Protein AF-A0A843CVY0-F1 (afdb_monomer)

Solvent-accessible surface area (backbone atoms only — not comparable to full-atom values): 4473 Å² total; per-residue (Å²): 139,85,86,83,84,80,78,83,82,77,75,94,77,72,78,82,68,80,85,70,62,60,65,45,79,41,70,45,82,85,45,74,67,29,57,53,48,47,57,52,50,50,58,50,20,64,76,56,73,21,49,74,44,82,44,70,87,76,83,78,75,96,62,98,119

Structure (mmCIF, N/CA/C/O backbo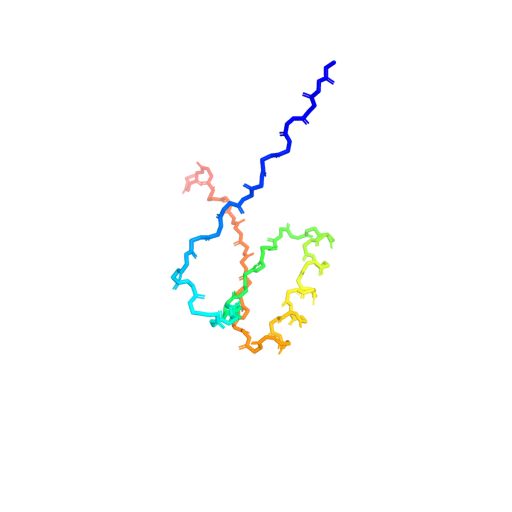ne):
data_AF-A0A843CVY0-F1
#
_entry.id   AF-A0A843CVY0-F1
#
loop_
_atom_site.group_PDB
_atom_site.id
_atom_site.type_symbol
_atom_site.label_atom_id
_atom_site.label_alt_id
_atom_site.label_comp_id
_atom_site.label_asym_id
_atom_site.label_entity_id
_atom_site.label_seq_id
_atom_site.pdbx_PDB_ins_code
_atom_site.Cartn_x
_atom_site.Cartn_y
_atom_site.Cartn_z
_atom_site.occupancy
_atom_site.B_iso_or_equiv
_atom_site.auth_seq_id
_atom_site.auth_comp_id
_atom_site.auth_asym_id
_atom_site.auth_atom_id
_atom_site.pdbx_PDB_model_num
ATOM 1 N N . MET A 1 1 ? -32.052 20.406 -25.210 1.00 53.53 1 MET A N 1
ATOM 2 C CA . MET A 1 1 ? -31.545 19.079 -24.795 1.00 53.53 1 MET A CA 1
ATOM 3 C C . MET A 1 1 ? -31.731 18.978 -23.284 1.00 53.53 1 MET A C 1
ATOM 5 O O . MET A 1 1 ? -31.152 19.795 -22.587 1.00 53.53 1 MET A O 1
ATOM 9 N N . GLN A 1 2 ? -32.613 18.107 -22.780 1.00 38.78 2 GLN A N 1
ATOM 10 C CA . GLN A 1 2 ? -32.874 17.962 -21.336 1.00 38.78 2 GLN A CA 1
ATOM 11 C C . GLN A 1 2 ? -32.183 16.691 -20.821 1.00 38.78 2 GLN A C 1
ATOM 13 O O . GLN A 1 2 ? -32.378 15.622 -21.395 1.00 38.78 2 GLN A O 1
ATOM 18 N N . ALA A 1 3 ? -31.370 16.803 -19.767 1.00 42.22 3 ALA A N 1
ATOM 19 C CA . ALA A 1 3 ? -30.719 15.661 -19.129 1.00 42.22 3 ALA A CA 1
ATOM 20 C C . ALA A 1 3 ? -31.673 15.016 -18.112 1.00 42.22 3 ALA A C 1
ATOM 22 O O . ALA A 1 3 ? -32.170 15.674 -17.200 1.00 42.22 3 ALA A O 1
ATOM 23 N N . LYS A 1 4 ? -31.942 13.721 -18.289 1.00 47.16 4 LYS A N 1
ATOM 24 C CA . LYS A 1 4 ? -32.814 12.918 -17.427 1.00 47.16 4 LYS A CA 1
ATOM 25 C C . LYS A 1 4 ? -31.956 12.310 -16.311 1.00 47.16 4 LYS A C 1
ATOM 27 O O . LYS A 1 4 ? -31.195 11.380 -16.559 1.00 47.16 4 LYS A O 1
ATOM 32 N N . THR A 1 5 ? -32.048 12.841 -15.095 1.00 57.66 5 THR A N 1
ATOM 33 C CA . THR A 1 5 ? -31.370 12.263 -13.924 1.00 57.66 5 THR A CA 1
ATOM 34 C C . THR A 1 5 ? -32.159 11.054 -13.433 1.00 57.66 5 THR A C 1
ATOM 36 O O . THR A 1 5 ? -33.268 11.194 -12.920 1.00 57.66 5 THR A O 1
ATOM 39 N N . VAL A 1 6 ? -31.595 9.859 -13.601 1.00 61.94 6 VAL A N 1
ATOM 40 C CA . VAL A 1 6 ? -32.161 8.608 -13.081 1.00 61.94 6 VAL A CA 1
ATOM 41 C C . VAL A 1 6 ? -31.834 8.517 -11.589 1.00 61.94 6 VAL A C 1
ATOM 43 O O . VAL A 1 6 ? -30.665 8.449 -11.209 1.00 61.94 6 VAL A O 1
ATOM 46 N N . LYS A 1 7 ? -32.860 8.552 -10.730 1.00 55.56 7 LYS A N 1
ATOM 47 C CA . LYS A 1 7 ? -32.716 8.245 -9.301 1.00 55.56 7 LYS A CA 1
ATOM 48 C C . LYS A 1 7 ? -32.510 6.739 -9.149 1.00 55.56 7 LYS A C 1
ATOM 50 O O . LYS A 1 7 ? -33.267 5.954 -9.706 1.00 55.56 7 LYS A O 1
ATOM 55 N N . ARG A 1 8 ? -31.473 6.354 -8.407 1.00 59.34 8 ARG A N 1
ATOM 56 C CA . ARG A 1 8 ? -31.172 4.959 -8.072 1.00 59.34 8 ARG A CA 1
ATOM 57 C C . ARG A 1 8 ? -32.228 4.473 -7.078 1.00 59.34 8 ARG A C 1
ATOM 59 O O . ARG A 1 8 ? -32.294 4.996 -5.968 1.00 59.34 8 ARG A O 1
ATOM 66 N N . GLU A 1 9 ? -33.069 3.538 -7.496 1.00 55.03 9 GLU A N 1
ATOM 67 C CA . GLU A 1 9 ? -34.013 2.861 -6.607 1.00 55.03 9 GLU A CA 1
ATOM 68 C C . GLU A 1 9 ? -33.230 1.933 -5.671 1.00 55.03 9 GLU A C 1
ATOM 70 O O . GLU A 1 9 ? -32.312 1.227 -6.091 1.00 55.03 9 GLU A O 1
ATOM 75 N N . THR A 1 10 ? -33.522 2.022 -4.376 1.00 57.66 10 THR A N 1
ATOM 76 C CA . THR A 1 10 ? -32.886 1.230 -3.322 1.00 57.66 10 THR A CA 1
ATOM 77 C C . THR A 1 10 ? -33.787 0.054 -2.972 1.00 57.66 10 THR A C 1
ATOM 79 O O . THR A 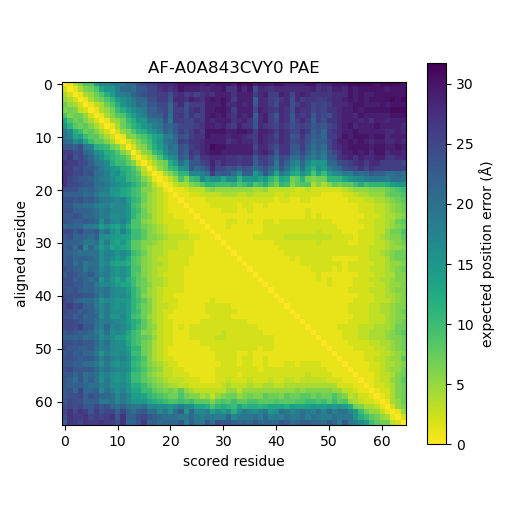1 10 ? -34.889 0.268 -2.464 1.00 57.66 10 THR A O 1
ATOM 82 N N . ASP A 1 11 ? -33.316 -1.166 -3.221 1.00 56.56 11 ASP A N 1
ATOM 83 C CA . ASP A 1 11 ? -34.010 -2.397 -2.835 1.00 56.56 11 ASP A CA 1
ATOM 84 C C . ASP A 1 11 ? -34.190 -2.491 -1.301 1.00 56.56 11 ASP A C 1
ATOM 86 O O . ASP A 1 11 ? -33.245 -2.223 -0.552 1.00 56.56 11 ASP A O 1
ATOM 90 N N . PRO A 1 12 ? -35.369 -2.904 -0.792 1.00 53.84 12 PRO A N 1
ATOM 91 C CA . PRO A 1 12 ? -35.723 -2.812 0.629 1.00 53.84 12 PRO A CA 1
ATOM 92 C C . PRO A 1 12 ? -35.164 -3.936 1.531 1.00 5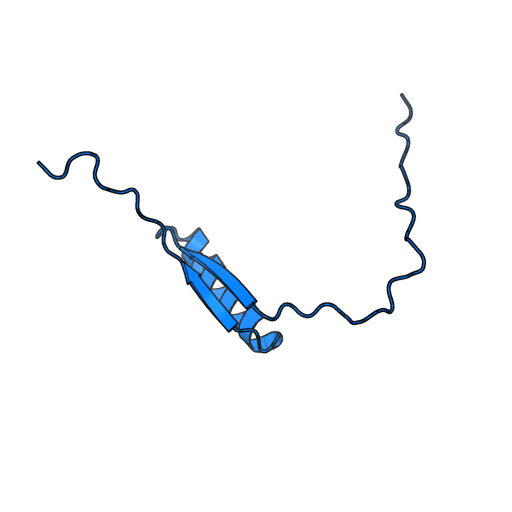3.84 12 PRO A C 1
ATOM 94 O O . PRO A 1 12 ? -35.665 -4.121 2.638 1.00 53.84 12 PRO A O 1
ATOM 97 N N . SER A 1 13 ? -34.136 -4.691 1.118 1.00 53.31 13 SER A N 1
ATOM 98 C CA . SER A 1 13 ? -33.590 -5.809 1.921 1.00 53.31 13 SER A CA 1
ATOM 99 C C . SER A 1 13 ? -32.249 -5.538 2.618 1.00 53.31 13 SER A C 1
ATOM 101 O O . SER A 1 13 ? -31.749 -6.405 3.335 1.00 53.31 13 SER A O 1
ATOM 103 N N . SER A 1 14 ? -31.650 -4.350 2.480 1.00 56.59 14 SER A N 1
ATOM 104 C CA . SER A 1 14 ? -30.348 -4.077 3.097 1.00 56.59 14 SER A CA 1
ATOM 105 C C . SER A 1 14 ? -30.492 -3.685 4.573 1.00 56.59 14 SER A C 1
ATOM 107 O O . SER A 1 14 ? -30.471 -2.502 4.919 1.00 56.59 14 SER A O 1
ATOM 109 N N . SER A 1 15 ? -30.613 -4.667 5.472 1.00 54.16 15 SER A N 1
ATOM 110 C CA . SER A 1 15 ? -30.349 -4.441 6.896 1.00 54.16 15 SER A CA 1
ATOM 111 C C . SER A 1 15 ? -28.952 -3.824 7.019 1.00 54.16 15 SER A C 1
ATOM 113 O O . SER A 1 15 ? -27.957 -4.476 6.694 1.00 54.16 15 SER A O 1
ATOM 115 N N . GLY A 1 16 ? -28.900 -2.545 7.395 1.00 58.72 16 GLY A N 1
ATOM 116 C CA . GLY A 1 16 ? -27.723 -1.679 7.345 1.00 58.72 16 GLY A CA 1
ATOM 117 C C . GLY A 1 16 ? -26.613 -2.082 8.310 1.00 58.72 16 GLY A C 1
ATOM 118 O O . GLY A 1 16 ? -26.303 -1.349 9.244 1.00 58.72 16 GLY A O 1
ATOM 119 N N . SER A 1 17 ? -25.975 -3.224 8.070 1.00 60.06 17 SER A N 1
ATOM 120 C CA . SER A 1 17 ? -24.611 -3.424 8.534 1.00 60.06 17 SER A CA 1
ATOM 121 C C . SER A 1 17 ? -23.738 -2.457 7.739 1.00 60.06 17 SER A C 1
ATOM 123 O O . SER A 1 17 ? -23.671 -2.524 6.510 1.00 60.06 17 SER A O 1
ATOM 125 N N . SER A 1 18 ? -23.129 -1.488 8.420 1.00 73.06 18 SER A N 1
ATOM 126 C CA . SER A 1 18 ? -22.098 -0.664 7.805 1.00 73.06 18 SER A CA 1
ATOM 127 C C . SER A 1 18 ? -21.013 -1.615 7.303 1.00 73.06 18 SER A C 1
ATOM 129 O O . SER A 1 18 ? -20.357 -2.301 8.088 1.00 73.06 18 SER A O 1
ATOM 131 N N . MET A 1 19 ? -20.869 -1.743 5.983 1.00 71.31 19 MET A N 1
ATOM 132 C CA . MET A 1 19 ? -19.824 -2.589 5.417 1.00 71.31 19 MET A CA 1
ATOM 133 C C . MET A 1 19 ? -18.474 -1.931 5.692 1.00 71.31 19 MET A C 1
ATOM 135 O O . MET A 1 19 ? -18.018 -1.068 4.947 1.00 71.31 19 MET A O 1
ATOM 139 N N . VAL A 1 20 ? -17.849 -2.323 6.800 1.00 86.56 20 VAL A N 1
ATOM 140 C CA . VAL A 1 20 ? -16.474 -1.948 7.114 1.00 86.56 20 VAL A CA 1
ATOM 141 C C . VAL A 1 20 ? -15.550 -2.814 6.263 1.00 86.56 20 VAL A C 1
ATOM 143 O O . VAL A 1 20 ? -15.645 -4.045 6.288 1.00 86.56 20 VAL A O 1
ATOM 146 N N . PHE A 1 21 ? -14.652 -2.183 5.504 1.00 92.62 21 PHE A N 1
ATOM 147 C CA . PHE A 1 21 ? -13.608 -2.9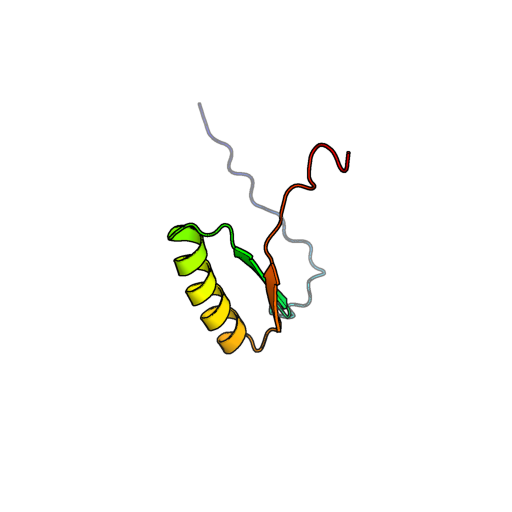01 4.778 1.00 92.62 21 PHE A CA 1
ATOM 148 C C . PHE A 1 21 ? -12.722 -3.652 5.773 1.00 92.62 21 PHE A C 1
ATOM 150 O O . PHE A 1 21 ? -12.114 -3.041 6.645 1.00 92.62 21 PHE A O 1
ATOM 157 N N . LYS A 1 22 ? -12.650 -4.979 5.638 1.00 95.88 22 LYS A N 1
ATOM 158 C CA . LYS A 1 22 ? -11.822 -5.843 6.499 1.00 95.88 22 LYS A CA 1
ATOM 159 C C . LYS A 1 22 ? -10.421 -6.085 5.938 1.00 95.88 22 LYS A C 1
ATOM 161 O O . LYS A 1 22 ? -9.531 -6.480 6.683 1.00 95.88 22 LYS A O 1
ATOM 166 N N . LYS A 1 23 ? -10.238 -5.854 4.635 1.00 97.31 23 LYS A N 1
ATOM 167 C CA . LYS A 1 23 ? -8.959 -5.958 3.929 1.00 97.31 23 LYS A CA 1
ATOM 168 C C . LYS A 1 23 ? -8.791 -4.773 2.991 1.00 97.31 23 LYS A C 1
ATOM 170 O O . LYS A 1 23 ? -9.739 -4.398 2.302 1.00 97.31 23 LYS A O 1
ATOM 175 N N . ILE A 1 24 ? -7.592 -4.213 2.956 1.00 97.88 24 ILE A N 1
ATOM 176 C CA . ILE A 1 24 ? -7.193 -3.112 2.082 1.00 97.88 24 ILE A CA 1
ATOM 177 C C . ILE A 1 24 ? -5.964 -3.579 1.322 1.00 97.88 24 ILE A C 1
ATOM 179 O O . ILE A 1 24 ? -5.008 -4.037 1.934 1.00 97.88 24 ILE A O 1
ATOM 183 N N . MET A 1 25 ? -5.977 -3.460 -0.001 1.00 98.31 25 MET A N 1
ATOM 184 C CA . MET A 1 25 ? -4.821 -3.778 -0.831 1.00 98.31 25 MET A CA 1
ATOM 185 C C . MET A 1 25 ? -4.270 -2.503 -1.460 1.00 98.31 25 MET A C 1
ATOM 187 O O . MET A 1 25 ? -5.031 -1.721 -2.029 1.00 98.31 25 MET A O 1
ATOM 191 N N . VAL A 1 26 ? -2.955 -2.311 -1.382 1.00 98.56 26 VAL A N 1
ATOM 192 C CA . VAL A 1 26 ? -2.246 -1.237 -2.080 1.00 98.56 26 VAL A CA 1
ATOM 193 C C . VAL A 1 26 ? -1.246 -1.827 -3.067 1.00 98.56 26 VAL A C 1
ATOM 195 O O . VAL A 1 26 ? -0.432 -2.679 -2.711 1.00 98.56 26 VAL A O 1
ATOM 198 N N . ALA A 1 27 ? -1.326 -1.373 -4.317 1.00 98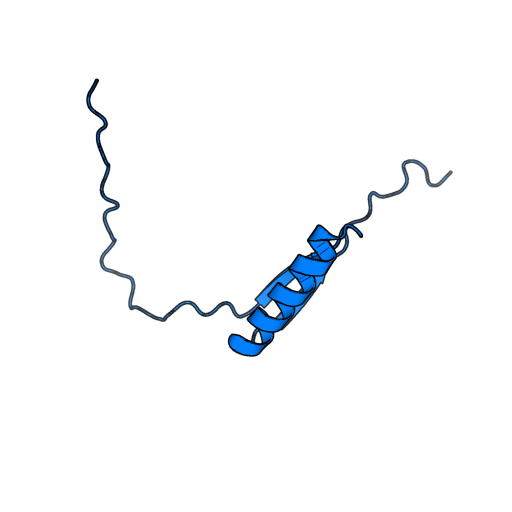.38 27 ALA A N 1
ATOM 199 C CA . ALA A 1 27 ? -0.371 -1.718 -5.359 1.00 98.38 27 ALA A CA 1
ATOM 200 C C . ALA A 1 27 ? 0.782 -0.711 -5.358 1.00 98.38 27 ALA A C 1
ATOM 202 O O . ALA A 1 27 ? 0.554 0.502 -5.357 1.00 98.38 27 ALA A O 1
ATOM 203 N N . LEU A 1 28 ? 2.009 -1.219 -5.360 1.00 98.38 28 LEU A N 1
ATOM 204 C CA . LEU A 1 28 ? 3.224 -0.426 -5.470 1.00 98.38 28 LEU A CA 1
ATOM 205 C C . LEU A 1 28 ? 3.842 -0.661 -6.841 1.00 98.38 28 LEU A C 1
ATOM 207 O O . LEU A 1 28 ? 3.963 -1.804 -7.262 1.00 98.38 28 LEU A O 1
ATOM 211 N N . ASP A 1 29 ? 4.245 0.404 -7.523 1.00 97.50 29 ASP A N 1
ATOM 212 C CA . ASP A 1 29 ? 4.945 0.360 -8.816 1.00 97.50 29 ASP A CA 1
ATOM 213 C C . ASP A 1 29 ? 6.301 1.092 -8.766 1.00 97.50 29 ASP A C 1
ATOM 215 O O . ASP A 1 29 ? 6.984 1.212 -9.777 1.00 97.50 29 ASP A O 1
ATOM 219 N N . GLY A 1 30 ? 6.697 1.585 -7.586 1.00 97.25 30 GLY A N 1
ATOM 220 C CA . GLY A 1 30 ? 7.930 2.347 -7.370 1.00 97.25 30 GLY A CA 1
ATOM 221 C C . GLY A 1 30 ? 7.800 3.850 -7.634 1.00 97.25 30 GLY A C 1
ATOM 222 O O . GLY A 1 30 ? 8.726 4.600 -7.337 1.00 97.25 30 GLY A O 1
ATOM 223 N N . SER A 1 31 ? 6.658 4.324 -8.138 1.00 98.38 31 SER A N 1
ATOM 224 C CA . SER A 1 31 ? 6.415 5.753 -8.342 1.00 98.38 31 SER A CA 1
ATOM 225 C C . SER A 1 31 ? 6.184 6.500 -7.023 1.00 98.38 31 SER A C 1
ATOM 227 O O . SER A 1 31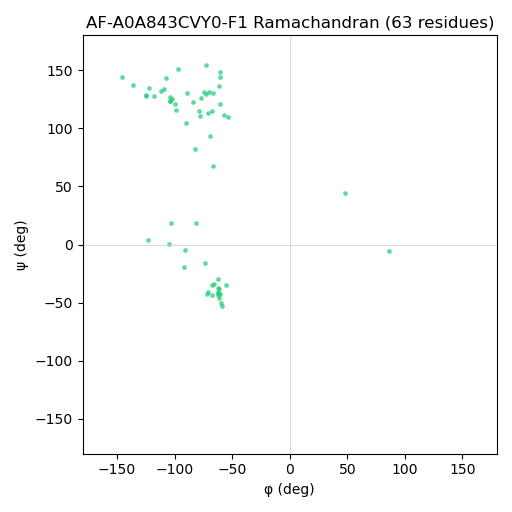 ? 5.646 5.953 -6.056 1.00 98.38 31 SER A O 1
ATOM 229 N N . GLU A 1 32 ? 6.463 7.805 -7.013 1.00 98.50 32 GLU A N 1
ATOM 230 C CA . GLU A 1 32 ? 6.106 8.707 -5.907 1.00 98.50 32 GLU A CA 1
ATOM 231 C C . GLU A 1 32 ? 4.603 8.674 -5.573 1.00 98.50 32 GLU A C 1
ATOM 233 O O . GLU A 1 32 ? 4.202 8.782 -4.411 1.00 98.50 32 GLU A O 1
ATOM 238 N N . SER A 1 33 ? 3.743 8.498 -6.581 1.00 98.38 33 SER A N 1
ATOM 239 C CA . SER A 1 33 ? 2.301 8.306 -6.392 1.00 98.38 33 SER A CA 1
ATOM 240 C C . SER A 1 33 ? 1.986 7.053 -5.585 1.00 98.38 33 SER A C 1
ATOM 242 O O . SER A 1 33 ? 1.196 7.135 -4.643 1.00 98.38 33 SER A O 1
ATOM 244 N N . SER A 1 34 ? 2.621 5.921 -5.898 1.00 98.38 34 SER A N 1
ATOM 245 C CA . SER A 1 34 ? 2.412 4.681 -5.145 1.00 98.38 34 SER A CA 1
ATOM 246 C C . SER A 1 34 ? 2.926 4.784 -3.706 1.00 98.38 34 SER A C 1
ATOM 248 O O . SER A 1 34 ? 2.277 4.297 -2.781 1.00 98.38 34 SER A O 1
ATOM 250 N N . ASN A 1 35 ? 4.014 5.530 -3.483 1.00 98.38 35 ASN A N 1
ATOM 251 C CA . ASN A 1 35 ? 4.527 5.810 -2.143 1.00 98.38 35 ASN A CA 1
ATOM 252 C C . ASN A 1 35 ? 3.585 6.708 -1.317 1.00 98.38 35 ASN A C 1
ATOM 254 O O . ASN A 1 35 ? 3.446 6.549 -0.106 1.00 98.38 35 ASN A O 1
ATOM 258 N N . ARG A 1 36 ? 2.891 7.665 -1.943 1.00 98.62 36 ARG A N 1
ATOM 259 C CA . ARG A 1 36 ? 1.837 8.427 -1.249 1.00 98.62 36 ARG A CA 1
ATOM 260 C C . ARG A 1 36 ? 0.609 7.560 -0.974 1.00 98.62 36 ARG A C 1
ATOM 262 O O . ARG A 1 36 ? 0.044 7.646 0.116 1.00 98.62 36 ARG A O 1
ATOM 269 N N . ALA A 1 37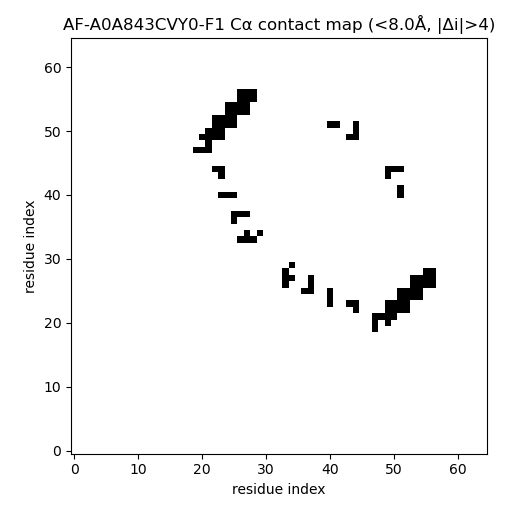 ? 0.218 6.713 -1.926 1.00 98.50 37 ALA A N 1
ATOM 270 C CA . ALA A 1 37 ? -0.905 5.795 -1.765 1.00 98.50 37 ALA A CA 1
ATOM 271 C C . ALA A 1 37 ? -0.674 4.795 -0.620 1.00 98.50 37 ALA A C 1
ATOM 273 O O . ALA A 1 37 ? -1.600 4.540 0.147 1.00 98.50 37 ALA A O 1
ATOM 274 N N . SER A 1 38 ? 0.554 4.294 -0.439 1.00 98.44 38 SER A N 1
ATOM 275 C CA . SER A 1 38 ? 0.900 3.375 0.656 1.00 98.44 38 SER A CA 1
ATOM 276 C C . SER A 1 38 ? 0.678 3.998 2.038 1.00 98.44 38 SER A C 1
ATOM 278 O O . SER A 1 38 ? 0.074 3.368 2.905 1.00 98.44 38 SER A O 1
ATOM 280 N N . LYS A 1 39 ? 1.062 5.268 2.223 1.00 98.56 39 LYS A N 1
ATOM 281 C CA . LYS A 1 39 ? 0.842 6.018 3.473 1.00 98.56 39 LYS A CA 1
ATOM 282 C C . LYS A 1 39 ? -0.646 6.181 3.784 1.00 98.56 39 LYS A C 1
ATOM 284 O O . LYS A 1 39 ? -1.063 6.022 4.929 1.00 98.56 39 LYS A O 1
ATOM 289 N N . VAL A 1 40 ? -1.456 6.469 2.764 1.00 98.50 40 VAL A N 1
ATOM 290 C CA . VAL A 1 40 ? -2.916 6.578 2.912 1.00 98.50 40 VAL A CA 1
ATOM 291 C C . VAL A 1 40 ? -3.538 5.219 3.234 1.00 98.50 40 VAL A C 1
ATOM 293 O O . VAL A 1 40 ? -4.379 5.135 4.126 1.00 98.50 40 VAL A O 1
ATOM 296 N N . ALA A 1 41 ? -3.113 4.157 2.546 1.00 98.44 41 ALA A N 1
ATOM 297 C CA . ALA A 1 41 ? -3.612 2.804 2.768 1.00 98.44 41 ALA A CA 1
ATOM 298 C C . ALA A 1 41 ? -3.307 2.302 4.187 1.00 98.44 41 ALA A C 1
ATOM 300 O O . ALA A 1 41 ? -4.191 1.731 4.821 1.00 98.44 41 ALA A O 1
ATOM 301 N N . LEU A 1 42 ? -2.108 2.587 4.712 1.00 98.56 42 LEU A N 1
ATOM 302 C CA . LEU A 1 42 ? -1.745 2.300 6.102 1.00 98.56 42 LEU A CA 1
ATOM 303 C C . LEU A 1 42 ? -2.679 3.012 7.085 1.00 98.56 42 LEU A C 1
ATOM 305 O O . LEU A 1 42 ? -3.315 2.357 7.907 1.00 98.56 42 LEU A O 1
ATOM 309 N N . GLY A 1 43 ? -2.842 4.331 6.943 1.00 98.38 43 GLY A N 1
ATOM 310 C CA . GLY A 1 43 ? -3.726 5.094 7.827 1.00 98.38 43 GLY A CA 1
ATOM 311 C C . GLY A 1 43 ? -5.195 4.664 7.734 1.00 98.38 43 GLY A C 1
ATOM 312 O O . GLY A 1 43 ? -5.938 4.761 8.711 1.00 98.38 43 GLY A O 1
ATOM 313 N N . LEU A 1 44 ? -5.640 4.173 6.573 1.00 97.56 44 LEU A N 1
ATOM 314 C CA . LEU A 1 44 ? -6.979 3.609 6.411 1.00 97.56 44 LEU A CA 1
ATOM 315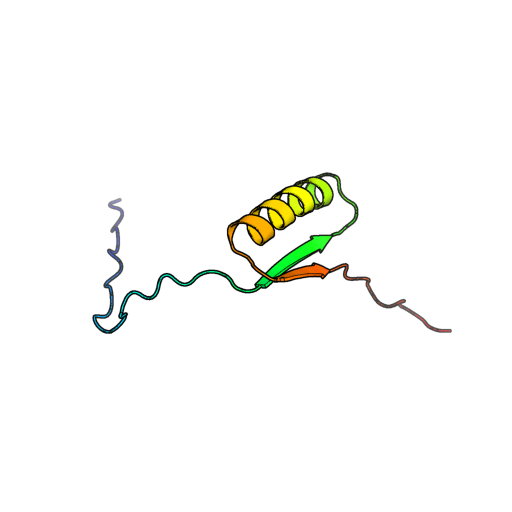 C C . LEU A 1 44 ? -7.104 2.245 7.105 1.00 97.56 44 LEU A C 1
ATOM 317 O O . LEU A 1 44 ? -8.098 2.006 7.790 1.00 97.56 44 LEU A O 1
ATOM 321 N N . ALA A 1 45 ? -6.098 1.379 6.977 1.00 98.19 45 ALA A N 1
ATOM 322 C CA . ALA A 1 45 ? -6.070 0.068 7.619 1.00 98.19 45 ALA A CA 1
ATOM 323 C C . ALA A 1 45 ? -6.083 0.168 9.145 1.00 98.19 45 ALA A C 1
ATOM 325 O O . ALA A 1 45 ? -6.874 -0.518 9.790 1.00 98.19 45 ALA A O 1
ATOM 326 N N . GLU A 1 46 ? -5.304 1.089 9.714 1.00 98.00 46 GLU A N 1
ATOM 327 C CA . GLU A 1 46 ? -5.301 1.368 11.153 1.00 98.00 46 GLU A CA 1
ATOM 328 C C . GLU A 1 46 ? -6.683 1.812 11.648 1.00 98.00 46 GLU A C 1
ATOM 330 O O . GLU A 1 46 ? -7.227 1.239 12.594 1.00 98.00 46 GLU A O 1
ATOM 335 N N . LYS A 1 47 ? -7.297 2.792 10.968 1.00 97.06 47 LYS A N 1
ATOM 336 C CA . LYS A 1 47 ? -8.614 3.336 11.342 1.00 97.06 47 LYS A CA 1
ATOM 337 C C . LYS A 1 47 ? -9.726 2.297 11.272 1.00 97.06 47 LYS A C 1
ATOM 339 O O . LYS A 1 47 ? -10.638 2.319 12.095 1.00 97.06 47 LYS A O 1
ATOM 344 N N . LEU A 1 48 ? -9.666 1.409 10.283 1.00 96.12 48 LEU A N 1
ATOM 345 C CA . LEU A 1 48 ? -10.688 0.388 10.063 1.00 96.12 48 LEU A CA 1
ATOM 346 C C . LEU A 1 48 ? -10.387 -0.930 10.787 1.00 96.12 48 LEU A C 1
ATOM 348 O O . LEU A 1 48 ? -11.225 -1.830 10.754 1.00 96.12 48 LEU A O 1
ATOM 352 N N . ARG A 1 49 ? -9.224 -1.051 11.447 1.00 96.75 49 ARG A N 1
ATOM 353 C CA . ARG A 1 49 ? -8.685 -2.329 11.949 1.00 96.75 49 ARG A CA 1
ATOM 354 C C . ARG A 1 49 ? -8.738 -3.417 10.871 1.00 96.75 49 ARG A C 1
ATOM 356 O O . ARG A 1 49 ? -9.176 -4.540 11.118 1.00 96.75 49 ARG A O 1
ATOM 363 N N . ALA A 1 50 ? -8.340 -3.039 9.662 1.00 97.50 50 ALA A N 1
ATOM 364 C CA . ALA A 1 50 ? -8.330 -3.895 8.488 1.00 97.50 50 ALA A CA 1
ATOM 365 C C . ALA A 1 50 ? -6.933 -4.484 8.259 1.00 97.50 50 ALA A C 1
ATOM 367 O O . ALA A 1 50 ? -5.921 -3.863 8.574 1.00 97.50 50 ALA A O 1
ATOM 368 N N . GLU A 1 51 ? -6.878 -5.669 7.660 1.00 98.25 51 GLU A N 1
ATOM 369 C CA . GLU A 1 51 ? -5.637 -6.244 7.140 1.00 98.25 51 GLU A CA 1
ATOM 370 C C . GLU A 1 51 ? -5.137 -5.401 5.956 1.00 98.25 51 GLU A C 1
ATOM 372 O O . GLU A 1 51 ? -5.907 -5.111 5.036 1.00 98.25 51 GLU A O 1
ATOM 377 N N . LEU A 1 52 ? -3.858 -5.019 5.964 1.00 98.50 52 LEU A N 1
ATOM 378 C CA . LEU A 1 52 ? -3.219 -4.335 4.840 1.00 98.50 52 LEU A CA 1
ATOM 379 C C . LEU A 1 52 ? -2.404 -5.332 4.013 1.00 98.50 52 LEU A C 1
ATOM 381 O O . LEU A 1 52 ? -1.455 -5.932 4.509 1.00 98.50 52 LEU A O 1
ATOM 385 N N . VAL A 1 53 ? -2.744 -5.452 2.735 1.00 98.62 53 VAL A N 1
ATOM 386 C CA . VAL A 1 53 ? -2.011 -6.239 1.744 1.00 98.62 53 VAL A CA 1
ATOM 387 C C . VAL A 1 53 ? -1.218 -5.288 0.856 1.00 98.62 53 VAL A C 1
ATOM 389 O O . VAL A 1 53 ? -1.782 -4.398 0.219 1.00 98.62 53 VAL A O 1
ATOM 392 N N . VAL A 1 54 ? 0.095 -5.485 0.789 1.00 98.31 54 VAL A N 1
ATOM 393 C CA . VAL A 1 54 ? 0.980 -4.737 -0.110 1.00 98.31 54 VAL A CA 1
ATOM 394 C C . VAL A 1 54 ? 1.347 -5.637 -1.282 1.00 98.31 54 VAL A C 1
ATOM 396 O O . VAL A 1 54 ? 1.861 -6.735 -1.080 1.00 98.31 54 VAL A O 1
ATOM 399 N N . LEU A 1 55 ? 1.069 -5.180 -2.501 1.00 98.31 55 LEU A N 1
ATOM 400 C CA . LEU A 1 55 ? 1.273 -5.945 -3.729 1.00 98.31 55 LEU A CA 1
ATOM 401 C C . LEU A 1 55 ? 2.213 -5.195 -4.674 1.00 98.31 55 LEU A C 1
ATOM 403 O O . LEU A 1 55 ? 2.020 -4.013 -4.939 1.00 98.31 55 LEU A O 1
ATOM 407 N N . HIS A 1 56 ? 3.174 -5.908 -5.251 1.00 97.69 56 HIS A N 1
ATOM 408 C CA . HIS A 1 56 ? 3.923 -5.459 -6.420 1.00 97.69 56 HIS A CA 1
ATOM 409 C C . HIS A 1 56 ? 3.805 -6.535 -7.498 1.00 97.69 56 HIS A C 1
ATOM 411 O O . HIS A 1 56 ? 4.045 -7.711 -7.224 1.00 97.69 56 HIS A O 1
ATOM 417 N N . ALA A 1 57 ? 3.400 -6.144 -8.704 1.00 96.25 57 ALA A N 1
ATOM 418 C CA . ALA A 1 57 ? 3.284 -7.054 -9.834 1.00 96.25 57 ALA A CA 1
ATOM 419 C C . ALA A 1 57 ? 4.483 -6.858 -10.763 1.00 96.25 57 ALA A C 1
ATOM 421 O O . ALA A 1 57 ? 4.732 -5.749 -11.230 1.00 96.25 57 ALA A O 1
ATOM 422 N N . ILE A 1 58 ? 5.198 -7.945 -11.044 1.00 94.06 58 ILE A N 1
ATOM 423 C CA . ILE A 1 58 ? 6.283 -7.975 -12.025 1.00 94.06 58 ILE A CA 1
ATOM 424 C C . ILE A 1 58 ? 5.826 -8.732 -13.266 1.00 94.06 58 ILE A C 1
ATOM 426 O O . ILE A 1 58 ? 5.097 -9.720 -13.173 1.00 94.06 58 ILE A O 1
ATOM 430 N N . THR A 1 59 ? 6.257 -8.267 -14.437 1.00 91.69 59 THR A N 1
ATOM 431 C CA . THR A 1 59 ? 6.056 -9.030 -15.674 1.00 91.69 59 THR A CA 1
ATOM 432 C C . THR A 1 59 ? 7.047 -10.195 -15.673 1.00 91.69 59 THR A C 1
ATOM 434 O O . THR A 1 59 ? 8.226 -9.963 -15.391 1.00 91.69 59 THR A O 1
ATOM 437 N N . PRO A 1 60 ? 6.615 -11.438 -15.951 1.00 88.38 60 PRO A N 1
ATOM 438 C CA . PRO A 1 60 ? 7.548 -12.548 -16.091 1.00 88.38 60 PRO A CA 1
ATOM 439 C C . PRO A 1 60 ? 8.536 -12.268 -17.238 1.00 88.38 60 PRO A C 1
ATOM 441 O O . PRO A 1 60 ? 8.173 -11.593 -18.205 1.00 88.38 60 PRO A O 1
ATOM 444 N N . PRO A 1 61 ? 9.783 -12.761 -17.159 1.00 87.06 61 PRO A N 1
ATOM 445 C CA . PRO A 1 61 ? 10.752 -12.571 -18.231 1.00 87.06 61 PRO A CA 1
ATOM 446 C C . PRO A 1 61 ? 10.246 -13.201 -19.537 1.00 87.06 61 PRO A C 1
ATOM 448 O O . PRO A 1 61 ? 9.602 -14.250 -19.532 1.00 87.06 61 PRO A O 1
ATOM 451 N N . SER A 1 62 ? 10.542 -12.554 -20.668 1.00 85.19 62 SER A N 1
ATOM 452 C CA . SER A 1 62 ? 10.098 -13.000 -21.996 1.00 85.19 62 SER A CA 1
ATOM 453 C C . SER A 1 62 ? 10.844 -14.234 -22.517 1.00 85.19 62 SER A C 1
ATOM 455 O O . SER A 1 62 ? 10.361 -14.886 -23.440 1.00 85.19 62 SER A O 1
ATOM 457 N N . SER A 1 63 ? 11.991 -14.582 -21.929 1.00 81.06 63 SER A N 1
ATOM 458 C CA . SER A 1 63 ? 12.668 -15.867 -22.120 1.00 81.06 63 SER A CA 1
ATOM 459 C C . SER A 1 63 ? 13.355 -16.304 -20.824 1.00 81.06 63 SER A C 1
ATOM 461 O O . SER A 1 63 ? 13.879 -15.484 -20.072 1.00 81.06 63 SER A O 1
ATOM 463 N N . TYR A 1 64 ? 13.343 -17.613 -20.570 1.00 64.62 64 TYR A N 1
ATOM 464 C CA . TYR A 1 64 ? 14.175 -18.283 -19.559 1.00 64.62 64 TYR A CA 1
ATOM 465 C C . TYR A 1 64 ? 15.365 -19.024 -20.205 1.00 64.62 64 TYR A C 1
ATOM 467 O O . TYR A 1 64 ? 15.952 -19.912 -19.591 1.00 64.62 64 TYR A O 1
ATOM 475 N N . TYR A 1 65 ? 15.692 -18.664 -21.450 1.00 56.78 65 TYR A N 1
ATOM 476 C CA . TYR A 1 65 ? 16.741 -19.245 -22.2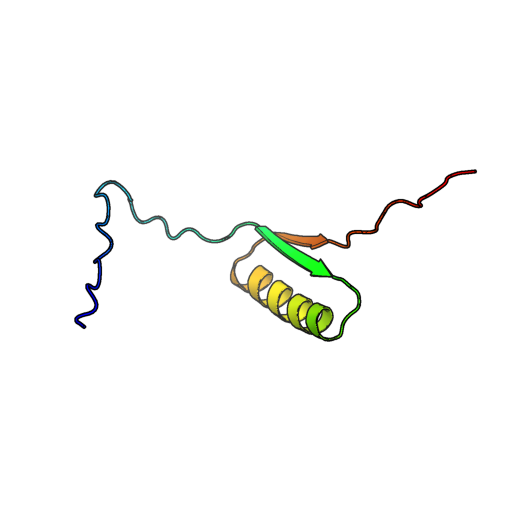86 1.00 56.78 65 TYR A CA 1
ATOM 477 C C . TYR A 1 65 ? 17.686 -18.150 -22.761 1.00 56.78 65 TYR A C 1
ATOM 479 O O . TYR A 1 65 ? 17.156 -17.068 -23.125 1.00 56.78 65 TYR A O 1
#

Foldseek 3Di:
DDDDDDDDDDDPPDPDPPPQAQEFEQEDPPDPVSVVVVVVSVVSCVVSVHHYHYDYDDDPDPDPD

pLDDT: mean 83.4, std 19.36, range [38.78, 98.62]

Nearest PDB structures (foldseek):
  4k0r-assembly1_A  TM=7.647E-01  e=7.564E-01  Mus musculus
  6k1x-assembly1_A  TM=7.035E-01  e=1.313E+00  Rhodothermus marinus DSM 4252
  8wxm-assembly1_A  TM=6.631E-01  e=4.541E+00  Rhodothermus marinus DSM 4252
  4a5o-assembly2_D  TM=3.760E-01  e=5.585E+00  Pseudomonas aeruginosa PAO1

Secondary structure (DSSP, 8-state):
-----------TT--------SEEEEE--SSHHHHHHHHHHHHHHHHHTPEEEEE---PPPS---

Mean predicted aligned error: 11.42 Å

Sequence (65 aa):
MQAKTVKRETDPSSSGSSMVFKKIMVALDGSESSNRASKVALGLAEKLRAELVVLHAITPPSSYY

Radius of gyration: 19.84 Å; Cα contacts (8 Å, |Δi|>4): 54; chains: 1; bounding box: 52×38×37 Å